Protein AF-A0A2H0MX97-F1 (afdb_monomer)

Structure (mmCIF, N/CA/C/O backbone):
data_AF-A0A2H0MX97-F1
#
_entry.id   AF-A0A2H0MX97-F1
#
loop_
_atom_site.group_PDB
_atom_site.id
_atom_site.type_symbol
_atom_site.label_atom_id
_atom_site.label_alt_id
_atom_site.label_comp_id
_atom_site.label_asym_id
_atom_site.label_entity_id
_atom_site.label_seq_id
_atom_site.pdbx_PDB_ins_code
_atom_site.Cartn_x
_atom_site.Cartn_y
_atom_site.Cartn_z
_atom_site.occupancy
_atom_site.B_iso_or_equiv
_atom_site.auth_seq_id
_atom_site.auth_comp_id
_atom_site.auth_asym_id
_atom_site.auth_atom_id
_atom_site.pdbx_PDB_model_num
ATOM 1 N N . MET A 1 1 ? 6.179 -9.777 -26.096 1.00 55.22 1 MET A N 1
ATOM 2 C CA . MET A 1 1 ? 4.963 -10.030 -25.298 1.00 55.22 1 MET A CA 1
ATOM 3 C C . MET A 1 1 ? 4.986 -9.040 -24.154 1.00 55.22 1 MET A C 1
ATO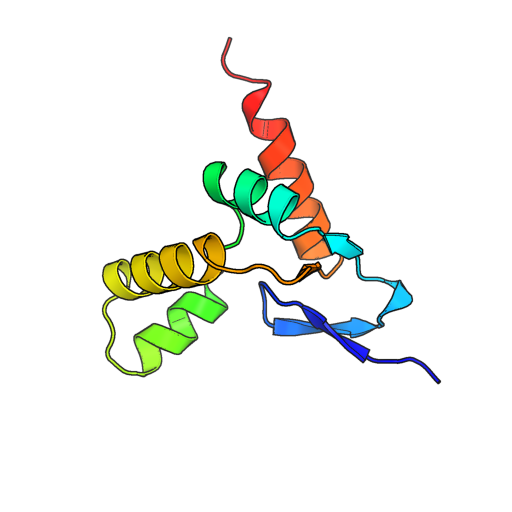M 5 O O . MET A 1 1 ? 5.953 -9.063 -23.403 1.00 55.22 1 MET A O 1
ATOM 9 N N . ASN A 1 2 ? 4.006 -8.142 -24.072 1.00 66.62 2 ASN A N 1
ATOM 10 C CA . ASN A 1 2 ? 3.836 -7.324 -22.874 1.00 66.62 2 ASN A CA 1
ATOM 11 C C . ASN A 1 2 ? 3.202 -8.223 -21.813 1.00 66.62 2 ASN A C 1
ATOM 13 O O . ASN A 1 2 ? 2.199 -8.877 -22.089 1.00 66.62 2 ASN A O 1
ATOM 17 N N . MET A 1 3 ? 3.850 -8.332 -20.656 1.00 84.50 3 MET A N 1
ATOM 18 C CA . MET A 1 3 ? 3.294 -9.027 -19.503 1.00 84.50 3 MET A CA 1
ATOM 19 C C . MET A 1 3 ? 2.532 -7.986 -18.698 1.00 84.50 3 MET A C 1
ATOM 21 O O . MET A 1 3 ? 3.146 -7.045 -18.199 1.00 84.50 3 MET A O 1
ATOM 25 N N . ASP A 1 4 ? 1.215 -8.114 -18.631 1.00 91.31 4 ASP A N 1
ATOM 26 C CA . ASP A 1 4 ? 0.391 -7.230 -17.816 1.00 91.31 4 ASP A CA 1
ATOM 27 C C . ASP A 1 4 ? 0.303 -7.781 -16.392 1.00 91.31 4 ASP A C 1
ATOM 29 O O . ASP A 1 4 ? 0.227 -8.993 -16.179 1.00 91.31 4 ASP A O 1
ATOM 33 N N . MET A 1 5 ? 0.353 -6.883 -15.414 1.00 92.88 5 MET A N 1
ATOM 34 C CA . MET A 1 5 ? 0.273 -7.191 -13.990 1.00 92.88 5 MET A CA 1
ATOM 35 C C . MET A 1 5 ? -0.770 -6.306 -13.315 1.00 92.88 5 MET A C 1
ATOM 37 O O . MET A 1 5 ? -1.100 -5.220 -13.795 1.00 92.88 5 MET A O 1
ATOM 41 N N . ILE A 1 6 ? -1.304 -6.789 -12.198 1.00 92.38 6 ILE A N 1
ATOM 42 C CA . ILE A 1 6 ? -2.294 -6.075 -11.394 1.00 92.38 6 ILE A CA 1
ATOM 43 C C . ILE A 1 6 ? -1.547 -5.348 -10.280 1.00 92.38 6 ILE A C 1
ATOM 45 O O . ILE A 1 6 ? -0.750 -5.958 -9.577 1.00 92.38 6 ILE A O 1
ATOM 49 N N . CYS A 1 7 ? -1.790 -4.046 -10.134 1.00 92.06 7 CYS A N 1
ATOM 50 C CA . CYS A 1 7 ? -1.300 -3.281 -8.993 1.00 92.06 7 CYS A CA 1
ATOM 51 C C . CYS A 1 7 ? -1.910 -3.824 -7.698 1.00 92.06 7 CYS A C 1
ATOM 53 O O . CYS A 1 7 ? -3.132 -3.806 -7.553 1.00 92.06 7 CYS A O 1
ATOM 55 N N . ASP A 1 8 ? -1.075 -4.200 -6.735 1.00 90.31 8 ASP A N 1
ATOM 56 C CA . ASP A 1 8 ? -1.526 -4.807 -5.477 1.00 90.31 8 ASP A CA 1
ATOM 57 C C . ASP A 1 8 ? -2.291 -3.825 -4.562 1.00 90.31 8 ASP A C 1
ATOM 59 O O . ASP A 1 8 ? -2.922 -4.224 -3.584 1.00 90.31 8 ASP A O 1
ATOM 63 N N . VAL A 1 9 ? -2.255 -2.521 -4.868 1.00 89.19 9 VAL A N 1
ATOM 64 C CA . VAL A 1 9 ? -2.929 -1.472 -4.082 1.00 89.19 9 VAL A CA 1
ATOM 65 C C . VAL A 1 9 ? -4.280 -1.083 -4.675 1.00 89.19 9 VAL A C 1
ATOM 67 O O . VAL A 1 9 ? -5.285 -1.080 -3.969 1.00 89.19 9 VAL A O 1
ATOM 70 N N . CYS A 1 10 ? -4.327 -0.725 -5.958 1.00 89.50 10 CYS A N 1
ATOM 71 C CA . CYS A 1 10 ? -5.542 -0.191 -6.585 1.00 89.50 10 CYS A CA 1
ATOM 72 C C . CYS A 1 10 ? -6.216 -1.164 -7.561 1.00 89.50 10 CYS A C 1
ATOM 74 O O . CYS A 1 10 ? -7.235 -0.812 -8.152 1.00 89.50 10 CYS A O 1
ATOM 76 N N . ASN A 1 11 ? -5.654 -2.363 -7.746 1.00 89.75 11 ASN A N 1
ATOM 77 C CA . ASN A 1 11 ? -6.097 -3.388 -8.698 1.00 89.75 11 ASN A CA 1
ATOM 78 C C . ASN A 1 11 ? -6.112 -2.943 -10.174 1.00 89.75 11 ASN A C 1
ATOM 80 O O . ASN A 1 11 ? -6.699 -3.610 -11.023 1.00 89.75 11 ASN A O 1
ATOM 84 N N . THR A 1 12 ? -5.453 -1.829 -10.510 1.00 91.25 12 THR A N 1
ATOM 85 C CA . THR A 1 12 ? -5.302 -1.385 -11.904 1.00 91.25 12 THR A CA 1
ATOM 86 C C . THR A 1 12 ? -4.353 -2.313 -12.659 1.00 91.25 12 THR A C 1
ATOM 88 O O . THR A 1 12 ? -3.266 -2.621 -12.168 1.00 91.25 12 THR A O 1
ATOM 91 N N . VAL A 1 13 ? -4.740 -2.712 -13.871 1.00 93.06 13 VAL A N 1
ATOM 92 C CA . VAL A 1 13 ? -3.881 -3.467 -14.792 1.00 93.06 13 VAL A CA 1
ATOM 93 C C . VAL A 1 13 ? -2.883 -2.520 -15.453 1.00 93.06 13 VAL A C 1
ATOM 95 O O . VAL A 1 13 ? -3.268 -1.495 -16.015 1.00 93.06 13 VAL A O 1
ATOM 98 N N . VAL A 1 14 ? -1.601 -2.863 -15.402 1.00 94.12 14 VAL A N 1
ATOM 99 C CA . VAL A 1 14 ? -0.524 -2.091 -16.023 1.00 94.12 14 VAL A CA 1
ATOM 100 C C . VAL A 1 14 ? 0.540 -3.035 -16.577 1.00 94.12 14 VAL A C 1
ATOM 102 O O . VAL A 1 14 ? 0.781 -4.112 -16.031 1.00 94.12 14 VAL A O 1
ATOM 105 N N . SER A 1 15 ? 1.197 -2.641 -17.667 1.00 92.44 15 SER A N 1
ATOM 106 C CA . SER A 1 15 ? 2.323 -3.410 -18.191 1.00 92.44 15 SER A CA 1
ATOM 107 C C . SER A 1 15 ? 3.447 -3.484 -17.156 1.00 92.44 15 SER A C 1
ATOM 109 O O . SER A 1 15 ? 3.815 -2.483 -16.543 1.00 92.44 15 SER A O 1
ATOM 111 N N . HIS A 1 16 ? 4.008 -4.677 -16.971 1.00 88.62 16 HIS A N 1
ATOM 112 C CA . HIS A 1 16 ? 5.006 -4.982 -15.944 1.00 88.62 16 HIS A CA 1
ATOM 113 C C . HIS A 1 16 ? 6.197 -4.012 -15.946 1.00 88.62 16 HIS A C 1
ATOM 115 O O . HIS A 1 16 ? 6.683 -3.627 -14.891 1.00 88.62 16 HIS A O 1
ATOM 121 N N . ASN A 1 17 ? 6.636 -3.568 -17.125 1.00 91.75 17 ASN A N 1
ATOM 122 C CA . ASN A 1 17 ? 7.753 -2.636 -17.289 1.00 91.75 17 ASN A CA 1
ATOM 123 C C . ASN A 1 17 ? 7.461 -1.194 -16.841 1.00 91.75 17 ASN A C 1
ATOM 125 O O . ASN A 1 17 ? 8.390 -0.393 -16.783 1.00 91.75 17 ASN A O 1
ATOM 129 N N . LEU A 1 18 ? 6.197 -0.849 -16.592 1.00 92.00 18 LEU A N 1
ATOM 130 C CA . LEU A 1 18 ? 5.788 0.469 -16.108 1.00 92.00 18 LEU A CA 1
ATOM 131 C C . LEU A 1 18 ? 5.545 0.483 -14.598 1.00 92.00 18 LEU A C 1
ATOM 133 O O . LEU A 1 18 ? 5.465 1.559 -14.020 1.00 92.00 18 LEU A O 1
ATOM 137 N N . GLY A 1 19 ? 5.382 -0.678 -13.965 1.00 91.38 19 GLY A N 1
ATOM 138 C CA . GLY A 1 19 ? 5.222 -0.750 -12.520 1.00 91.38 19 GLY A CA 1
ATOM 139 C C . GLY A 1 19 ? 6.548 -0.897 -11.786 1.00 91.38 19 GLY A C 1
ATOM 140 O O . GLY A 1 19 ? 7.611 -1.089 -12.380 1.00 91.38 19 GLY A O 1
ATOM 141 N N . LYS A 1 20 ? 6.469 -0.831 -10.461 1.00 94.12 20 LYS A N 1
ATOM 142 C CA . LYS A 1 20 ? 7.615 -0.936 -9.564 1.00 94.12 20 LYS A CA 1
ATOM 143 C C . LYS A 1 20 ? 7.371 -1.979 -8.497 1.00 94.12 20 LYS A C 1
ATOM 145 O O . LYS A 1 20 ? 6.320 -1.991 -7.862 1.00 94.12 20 LYS A O 1
ATOM 150 N N . ILE A 1 21 ? 8.381 -2.809 -8.269 1.00 94.00 21 ILE A N 1
ATOM 151 C CA . ILE A 1 21 ? 8.407 -3.729 -7.138 1.00 94.00 21 ILE A CA 1
ATOM 152 C C . ILE A 1 21 ? 8.909 -2.979 -5.904 1.00 94.00 21 ILE A C 1
ATOM 154 O O . ILE A 1 21 ? 9.978 -2.366 -5.923 1.00 94.00 21 ILE A O 1
ATOM 158 N N . V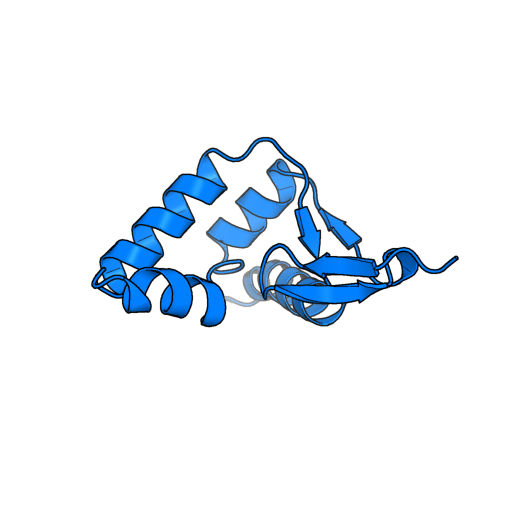AL A 1 22 ? 8.123 -3.031 -4.837 1.00 92.44 22 VAL A N 1
ATOM 159 C CA . VAL A 1 22 ? 8.426 -2.480 -3.519 1.00 92.44 22 VAL A CA 1
ATOM 160 C C . VAL A 1 22 ? 8.568 -3.636 -2.545 1.00 92.44 22 VAL A C 1
ATOM 162 O O . VAL A 1 22 ? 7.722 -4.528 -2.503 1.00 92.44 22 VAL A O 1
ATOM 165 N N . SER A 1 23 ? 9.638 -3.627 -1.751 1.00 92.38 23 SER A N 1
ATOM 166 C CA . SER A 1 23 ? 9.866 -4.710 -0.799 1.00 92.38 23 SER A CA 1
ATOM 167 C C . SER A 1 23 ? 8.775 -4.746 0.273 1.00 92.38 23 SER A C 1
ATOM 169 O O . SER A 1 23 ? 8.237 -3.704 0.660 1.00 92.38 23 SER A O 1
ATOM 171 N N . ALA A 1 24 ? 8.496 -5.925 0.836 1.00 90.44 24 ALA A N 1
ATOM 172 C CA . ALA A 1 24 ? 7.567 -6.048 1.968 1.00 90.44 24 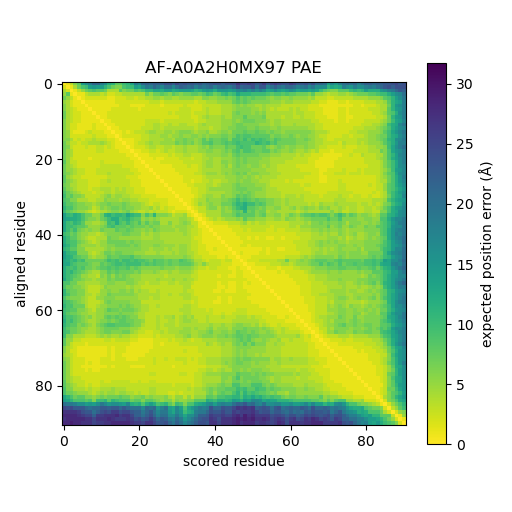ALA A CA 1
ATOM 173 C C . ALA A 1 24 ? 7.923 -5.099 3.134 1.00 90.44 24 ALA A C 1
ATOM 175 O O . ALA A 1 24 ? 7.047 -4.598 3.840 1.00 90.44 24 ALA A O 1
ATOM 176 N N . LYS A 1 25 ? 9.221 -4.843 3.345 1.00 89.62 25 LYS A N 1
ATOM 177 C CA . LYS A 1 25 ? 9.717 -3.926 4.378 1.00 89.62 25 LYS A CA 1
ATOM 178 C C . LYS A 1 25 ? 9.366 -2.474 4.055 1.00 89.62 25 LYS A C 1
ATOM 180 O O . LYS A 1 25 ? 8.818 -1.789 4.916 1.00 89.62 25 LYS A O 1
ATOM 185 N N . ASP A 1 26 ? 9.656 -2.024 2.839 1.00 88.88 26 ASP A N 1
ATOM 186 C CA . ASP A 1 26 ? 9.388 -0.643 2.426 1.00 88.88 26 ASP A CA 1
ATOM 187 C C . ASP A 1 26 ? 7.882 -0.376 2.378 1.00 88.88 26 ASP A C 1
ATOM 189 O O . ASP A 1 26 ? 7.421 0.664 2.846 1.00 88.88 26 ASP A O 1
ATOM 193 N N . PHE A 1 27 ? 7.095 -1.357 1.927 1.00 89.19 27 PHE A N 1
ATOM 194 C CA . PHE A 1 27 ? 5.638 -1.272 1.939 1.00 89.19 27 PHE A CA 1
ATOM 195 C C . PHE A 1 27 ? 5.079 -1.105 3.358 1.00 89.19 27 PHE A C 1
ATOM 197 O O . PHE A 1 27 ? 4.199 -0.276 3.589 1.00 89.19 27 PHE A O 1
ATOM 204 N N . LYS A 1 28 ? 5.636 -1.811 4.351 1.00 87.88 28 LYS A N 1
ATOM 205 C CA . LYS A 1 28 ? 5.260 -1.608 5.761 1.00 87.88 28 LYS A CA 1
ATOM 206 C C . LYS A 1 28 ? 5.565 -0.197 6.244 1.00 87.88 28 LYS A C 1
ATOM 208 O O . LYS A 1 28 ? 4.732 0.393 6.927 1.00 87.88 28 LYS A O 1
ATOM 213 N N . THR A 1 29 ? 6.710 0.366 5.869 1.00 87.50 29 THR A N 1
ATOM 214 C CA . THR A 1 29 ? 7.030 1.764 6.182 1.00 87.50 29 THR A CA 1
ATOM 215 C C . THR A 1 29 ? 6.026 2.723 5.542 1.00 87.50 29 THR A C 1
ATOM 217 O O . THR A 1 29 ? 5.500 3.589 6.239 1.00 87.50 29 THR A O 1
ATOM 220 N N . LEU A 1 30 ? 5.676 2.527 4.270 1.00 87.00 30 LEU A N 1
ATOM 221 C CA . LEU A 1 30 ? 4.663 3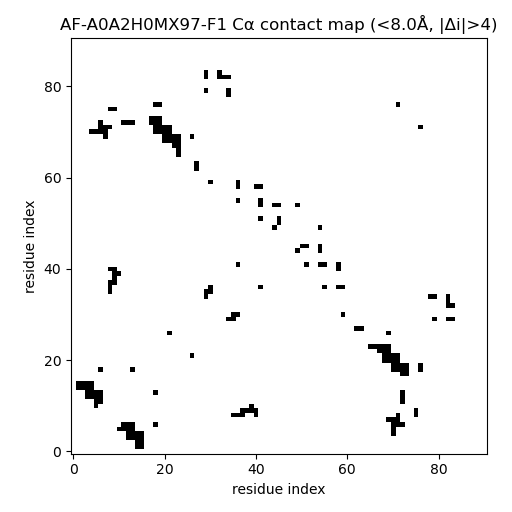.330 3.579 1.00 87.00 30 LEU A CA 1
ATOM 222 C C . LEU A 1 30 ? 3.302 3.287 4.293 1.00 87.00 30 LEU A C 1
ATOM 224 O O . LEU A 1 30 ? 2.666 4.319 4.500 1.00 87.00 30 LEU A O 1
ATOM 228 N N . MET A 1 31 ? 2.872 2.114 4.756 1.00 84.00 31 MET A N 1
ATOM 229 C CA . MET A 1 31 ? 1.613 1.988 5.496 1.00 84.00 31 MET A CA 1
ATOM 230 C C . MET A 1 31 ? 1.586 2.746 6.817 1.00 84.00 31 MET A C 1
ATOM 232 O O . MET A 1 31 ? 0.559 3.326 7.169 1.00 84.00 31 MET A O 1
ATOM 236 N N . THR A 1 32 ? 2.701 2.772 7.556 1.00 81.06 32 THR A N 1
ATOM 237 C CA . THR A 1 32 ? 2.784 3.586 8.783 1.00 81.06 32 THR A CA 1
ATOM 238 C C . THR A 1 32 ? 2.613 5.081 8.505 1.00 81.06 32 THR A C 1
ATOM 240 O O . THR A 1 32 ? 2.305 5.838 9.419 1.00 81.06 32 THR A O 1
ATOM 243 N N . GLN A 1 33 ? 2.756 5.494 7.243 1.00 78.50 33 GLN A N 1
ATOM 244 C CA . GLN A 1 33 ? 2.594 6.864 6.760 1.00 78.50 33 GLN A CA 1
ATOM 245 C C . GLN A 1 33 ? 1.227 7.099 6.091 1.00 78.50 33 GLN A C 1
ATOM 247 O O . GLN A 1 33 ? 0.998 8.159 5.519 1.00 78.50 33 GLN A O 1
ATOM 252 N N . GLY A 1 34 ? 0.303 6.134 6.170 1.00 75.00 34 GLY A N 1
ATOM 253 C CA . GLY A 1 34 ? -1.063 6.258 5.649 1.00 75.00 34 GLY A CA 1
ATOM 254 C C . GLY A 1 34 ? -1.269 5.751 4.218 1.00 75.00 34 GLY A C 1
ATOM 255 O O . GLY A 1 34 ? -2.384 5.838 3.709 1.00 75.00 34 GLY A O 1
ATOM 256 N N . PHE A 1 35 ? -0.241 5.189 3.578 1.00 84.19 35 PHE A N 1
ATOM 257 C CA . PHE A 1 35 ? -0.350 4.599 2.240 1.00 84.19 35 PHE A CA 1
ATOM 258 C C . PHE A 1 35 ? -0.964 3.180 2.260 1.00 84.19 35 PHE A C 1
ATOM 260 O O . PHE A 1 35 ? -0.970 2.495 3.282 1.00 84.19 35 PHE A O 1
ATOM 267 N N . GLY A 1 36 ? -1.465 2.711 1.111 1.00 77.12 36 GLY A N 1
ATOM 268 C CA . GLY A 1 36 ? -1.863 1.312 0.879 1.00 77.12 36 GLY A CA 1
ATOM 269 C C . GLY A 1 36 ? -3.321 0.971 1.207 1.00 77.12 36 GLY A C 1
ATOM 270 O O . GLY A 1 36 ? -3.853 -0.015 0.694 1.00 77.12 36 GLY A O 1
ATOM 271 N N . ILE A 1 37 ? -4.012 1.797 1.996 1.00 83.00 37 ILE A N 1
ATOM 272 C CA . ILE A 1 37 ? -5.449 1.642 2.264 1.00 83.00 37 ILE A CA 1
ATOM 273 C C . ILE A 1 37 ? -6.244 2.378 1.178 1.00 83.00 37 ILE A C 1
ATOM 275 O O . ILE A 1 37 ? -6.695 3.507 1.357 1.00 83.00 37 ILE A O 1
ATOM 279 N N . HIS A 1 38 ? -6.374 1.739 0.016 1.00 82.56 38 HIS A N 1
ATOM 280 C CA . HIS A 1 38 ? -7.096 2.303 -1.121 1.00 82.56 38 HIS A CA 1
ATOM 281 C C . HIS A 1 38 ? -8.606 2.035 -1.032 1.00 82.56 38 HIS A C 1
ATOM 283 O O . HIS A 1 38 ? -9.040 0.967 -0.587 1.00 82.56 38 HIS A O 1
ATOM 289 N N . LYS A 1 39 ? -9.413 2.983 -1.527 1.00 84.56 39 LYS A N 1
ATOM 290 C CA . LYS A 1 39 ? -10.883 2.907 -1.522 1.00 84.56 39 LYS A CA 1
ATOM 291 C C . LYS A 1 39 ? -11.404 1.616 -2.156 1.00 84.56 39 LYS A C 1
ATOM 293 O O . LYS A 1 39 ? -12.280 0.989 -1.585 1.00 84.56 39 LYS A O 1
ATOM 298 N N . THR A 1 40 ? -10.816 1.177 -3.267 1.00 83.75 40 THR A N 1
ATOM 299 C CA . THR A 1 40 ? -11.197 -0.069 -3.960 1.00 83.75 40 THR A CA 1
ATOM 300 C C . THR A 1 40 ? -11.100 -1.309 -3.064 1.00 83.75 40 THR A C 1
ATOM 302 O O . THR A 1 40 ? -11.988 -2.155 -3.092 1.00 83.75 40 THR A O 1
ATOM 305 N N . ASN A 1 41 ? -10.049 -1.424 -2.245 1.00 82.62 41 ASN A N 1
ATOM 306 C CA . ASN A 1 41 ? -9.873 -2.582 -1.361 1.00 82.62 41 ASN A CA 1
ATOM 307 C C . ASN A 1 41 ? -10.824 -2.509 -0.161 1.00 82.62 41 ASN A C 1
ATOM 309 O O . ASN A 1 41 ? -11.334 -3.536 0.285 1.00 82.62 41 ASN A O 1
ATOM 313 N N . ILE A 1 42 ? -11.123 -1.295 0.318 1.00 88.06 42 ILE A N 1
ATOM 314 C CA . ILE A 1 42 ? -12.184 -1.079 1.308 1.00 88.06 42 ILE A CA 1
ATOM 315 C C . ILE A 1 42 ? -13.536 -1.490 0.716 1.00 88.06 42 ILE A C 1
ATOM 317 O O . ILE A 1 42 ? -14.235 -2.286 1.328 1.00 88.06 42 ILE A O 1
ATOM 321 N N . GLU A 1 43 ? -13.888 -0.992 -0.472 1.00 90.25 43 GLU A N 1
ATOM 322 C CA . GLU A 1 43 ? -15.150 -1.285 -1.168 1.00 90.25 43 GLU A CA 1
ATOM 323 C C . GLU A 1 43 ? -15.339 -2.784 -1.413 1.00 90.25 43 GLU A C 1
ATOM 325 O O . GLU A 1 43 ? -16.443 -3.302 -1.260 1.00 90.25 43 GLU A O 1
ATOM 330 N N . MET A 1 44 ? -14.259 -3.501 -1.725 1.00 86.56 44 MET A N 1
ATOM 331 C CA . MET A 1 44 ? -14.285 -4.954 -1.870 1.00 86.56 44 MET A CA 1
ATOM 332 C C . MET A 1 44 ? -14.749 -5.641 -0.580 1.00 86.56 44 MET A C 1
ATOM 334 O O . MET A 1 44 ? -15.666 -6.461 -0.618 1.00 86.56 44 MET A O 1
ATOM 338 N N . LEU A 1 45 ? -14.179 -5.276 0.571 1.00 89.00 45 LEU A N 1
ATOM 339 C CA . LEU A 1 45 ? -14.568 -5.846 1.862 1.00 89.00 45 LEU A CA 1
ATOM 340 C C . LEU A 1 45 ? -15.951 -5.358 2.308 1.00 89.00 45 LEU A C 1
ATOM 342 O O . LEU A 1 45 ? -16.767 -6.161 2.759 1.00 89.00 45 LEU A O 1
ATOM 346 N N . THR A 1 46 ? -16.270 -4.076 2.137 1.00 93.88 46 THR A N 1
ATOM 347 C CA . THR A 1 46 ? -17.571 -3.540 2.560 1.00 93.88 46 THR A CA 1
ATOM 348 C C . THR A 1 46 ? -18.726 -4.059 1.708 1.00 93.88 46 THR A C 1
ATOM 350 O O . THR A 1 46 ? -19.825 -4.243 2.229 1.00 93.88 46 THR A O 1
ATOM 353 N N . SER A 1 47 ? -18.484 -4.417 0.440 1.00 92.69 47 SER A N 1
ATOM 354 C CA . SER A 1 47 ? -19.480 -5.093 -0.405 1.00 92.69 47 SER A CA 1
ATOM 355 C C . SER A 1 47 ? -19.923 -6.456 0.147 1.00 92.69 47 SER A C 1
ATOM 357 O O . SER A 1 47 ? -21.017 -6.921 -0.168 1.00 92.69 47 SER A O 1
ATOM 359 N N . SER A 1 48 ? -19.113 -7.066 1.020 1.00 89.38 48 SER A N 1
ATOM 360 C CA . SER A 1 48 ? -19.427 -8.319 1.718 1.00 89.38 48 SER A CA 1
ATOM 361 C C . SER A 1 48 ? -20.136 -8.129 3.069 1.00 89.38 48 SER A C 1
ATOM 363 O O . SER A 1 48 ? -20.378 -9.102 3.779 1.00 89.38 48 SER A O 1
ATOM 365 N N . GLY A 1 49 ? -20.500 -6.891 3.426 1.00 93.00 49 GLY A N 1
ATOM 366 C CA . GLY A 1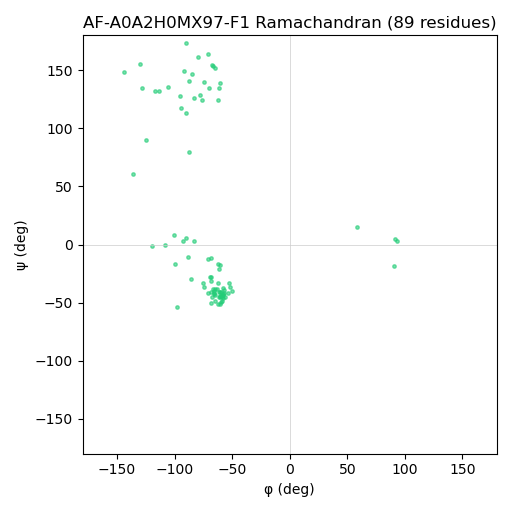 49 ? -21.194 -6.561 4.677 1.00 93.00 49 GLY A CA 1
ATOM 367 C C . GLY A 1 49 ? -20.274 -6.196 5.846 1.00 93.00 49 GLY A C 1
ATOM 368 O O . GLY A 1 49 ? -20.762 -5.971 6.952 1.00 93.00 49 GLY A O 1
ATOM 369 N N . ILE A 1 50 ? -18.961 -6.109 5.616 1.00 94.88 50 ILE A N 1
ATOM 370 C CA . ILE A 1 50 ? -17.982 -5.656 6.613 1.00 94.88 50 ILE A CA 1
ATOM 371 C C . ILE A 1 50 ? -18.097 -4.134 6.778 1.00 94.88 50 ILE A C 1
ATOM 373 O O . ILE A 1 50 ? -18.261 -3.402 5.801 1.00 94.88 50 ILE A O 1
ATOM 377 N N . SER A 1 51 ? -18.007 -3.630 8.011 1.00 95.81 51 SER A N 1
ATOM 378 C CA . SER A 1 51 ? -17.997 -2.180 8.240 1.00 95.81 51 SER A CA 1
ATOM 379 C C . SER A 1 51 ? -16.727 -1.534 7.672 1.00 95.81 51 SER A C 1
ATOM 381 O O . SER A 1 51 ? -15.681 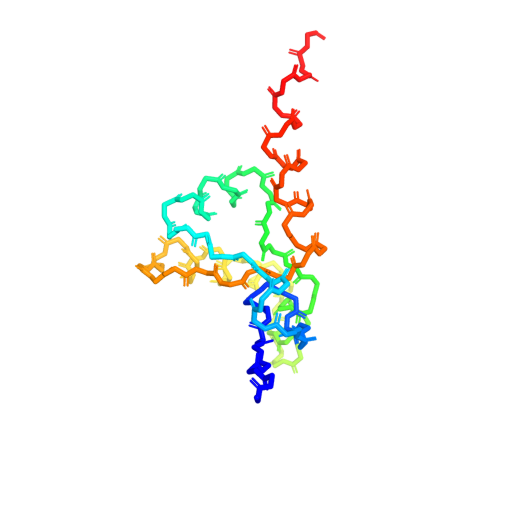-2.171 7.572 1.00 95.81 51 SER A O 1
ATOM 383 N N . GLN A 1 52 ? -16.781 -0.250 7.317 1.00 92.31 52 GLN A N 1
ATOM 384 C CA . GLN A 1 52 ? -15.608 0.446 6.776 1.00 92.31 52 GLN A CA 1
ATOM 385 C C . GLN A 1 52 ? -14.405 0.409 7.739 1.00 92.31 52 GLN A C 1
ATOM 387 O O . GLN A 1 52 ? -13.287 0.134 7.305 1.00 92.31 52 GLN A O 1
ATOM 392 N N . ASP A 1 53 ? -14.626 0.634 9.036 1.00 91.56 53 ASP A N 1
ATOM 393 C CA . ASP A 1 53 ? -13.557 0.622 10.044 1.00 91.56 53 ASP A CA 1
ATOM 394 C C . ASP A 1 53 ? -12.938 -0.771 10.207 1.00 91.56 53 ASP A C 1
ATOM 396 O O . ASP A 1 53 ? -11.718 -0.921 10.316 1.00 91.56 53 ASP A O 1
ATOM 400 N N . GLU A 1 54 ? -13.770 -1.811 10.175 1.00 93.00 54 GLU A N 1
ATOM 401 C CA . GLU A 1 54 ? -13.310 -3.194 10.235 1.00 93.00 54 GLU A CA 1
ATOM 402 C C . GLU A 1 54 ? -12.549 -3.594 8.967 1.00 93.00 54 GLU A C 1
ATOM 404 O O . GLU A 1 54 ? -11.482 -4.196 9.069 1.00 93.00 54 GLU A O 1
ATOM 409 N N . ALA A 1 55 ? -13.010 -3.173 7.786 1.00 90.81 55 ALA A N 1
ATOM 410 C CA . ALA A 1 55 ? -12.301 -3.376 6.526 1.00 90.81 55 ALA A CA 1
ATOM 411 C C . ALA A 1 55 ? -10.903 -2.738 6.559 1.00 90.81 55 ALA A C 1
ATOM 413 O O . ALA A 1 55 ? -9.915 -3.380 6.203 1.00 90.81 55 ALA A O 1
ATOM 414 N N . ILE A 1 56 ? -10.793 -1.502 7.056 1.00 88.06 56 ILE A N 1
ATOM 415 C CA . ILE A 1 56 ? -9.502 -0.821 7.230 1.00 88.06 56 ILE A CA 1
ATOM 416 C C . ILE A 1 56 ? -8.592 -1.616 8.175 1.00 88.06 56 ILE A C 1
ATOM 418 O O . ILE A 1 56 ? -7.406 -1.786 7.886 1.00 88.06 56 ILE A O 1
ATOM 422 N N . ASN A 1 57 ? -9.123 -2.119 9.291 1.00 89.31 57 ASN A N 1
ATOM 423 C CA . ASN A 1 57 ? -8.345 -2.909 10.244 1.00 89.31 57 ASN A CA 1
ATOM 424 C C . ASN A 1 57 ? -7.885 -4.250 9.655 1.00 89.31 57 ASN A C 1
ATOM 426 O O . ASN A 1 57 ? -6.722 -4.611 9.835 1.00 89.31 57 ASN A O 1
ATOM 430 N N . ILE A 1 58 ? -8.746 -4.953 8.915 1.00 89.62 58 ILE A N 1
ATOM 431 C CA . ILE A 1 58 ? -8.403 -6.201 8.217 1.00 89.62 58 ILE A CA 1
ATOM 432 C C . ILE A 1 58 ? -7.266 -5.958 7.223 1.00 89.62 58 ILE A C 1
ATOM 434 O O . ILE A 1 58 ? -6.256 -6.660 7.273 1.00 89.62 58 ILE A O 1
ATOM 438 N N . LEU A 1 59 ? -7.384 -4.929 6.378 1.00 86.81 59 LEU A N 1
ATOM 439 C CA . LEU A 1 59 ? -6.354 -4.586 5.395 1.00 86.81 59 LEU A CA 1
ATOM 440 C C . LEU A 1 59 ? -5.024 -4.248 6.080 1.00 86.81 59 LEU A C 1
ATOM 442 O O . LEU A 1 59 ? -3.984 -4.787 5.707 1.00 86.81 59 LEU A O 1
ATOM 446 N N . LYS A 1 60 ? -5.050 -3.440 7.150 1.00 85.62 60 LYS A N 1
ATOM 447 C CA . LYS A 1 60 ? -3.849 -3.134 7.946 1.00 85.62 60 LYS A CA 1
ATOM 448 C C . LYS A 1 60 ? -3.177 -4.399 8.486 1.00 85.62 60 LYS A C 1
ATOM 450 O O . LYS A 1 60 ? -1.956 -4.516 8.399 1.00 85.62 60 LYS A O 1
ATOM 455 N N . GLN A 1 61 ? -3.945 -5.345 9.028 1.00 87.50 61 GLN A N 1
ATOM 456 C CA . GLN A 1 61 ? -3.408 -6.600 9.568 1.00 87.50 61 GLN A CA 1
ATOM 457 C C . GLN A 1 61 ? -2.837 -7.509 8.471 1.00 87.50 61 GLN A C 1
ATOM 459 O O . GLN A 1 61 ? -1.724 -8.027 8.605 1.00 87.50 61 GLN A O 1
ATOM 464 N N . GLN A 1 62 ? -3.563 -7.667 7.363 1.00 84.81 62 GLN A N 1
ATOM 465 C CA . GLN A 1 62 ? -3.124 -8.461 6.215 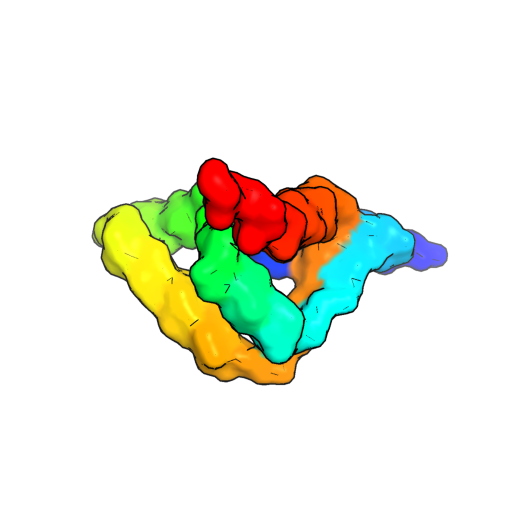1.00 84.81 62 GLN A CA 1
ATOM 466 C C . GLN A 1 62 ? -1.794 -7.941 5.667 1.00 84.81 62 GLN A C 1
ATOM 468 O O . GLN A 1 62 ? -0.855 -8.700 5.434 1.00 84.81 62 GLN A O 1
ATOM 473 N N . TYR A 1 63 ? -1.678 -6.630 5.505 1.00 84.50 63 TYR A N 1
ATOM 474 C CA . TYR A 1 63 ? -0.470 -6.041 4.958 1.00 84.50 63 TYR A CA 1
ATOM 475 C C . TYR A 1 63 ? 0.692 -6.045 5.963 1.00 84.50 63 TYR A C 1
ATOM 477 O O . TYR A 1 63 ? 1.840 -6.278 5.581 1.00 84.50 63 TYR A O 1
ATOM 485 N N . ALA A 1 64 ? 0.427 -5.838 7.260 1.00 82.19 64 ALA A N 1
ATOM 486 C CA . ALA A 1 64 ? 1.461 -5.876 8.300 1.00 82.19 64 ALA A CA 1
ATOM 487 C C . ALA A 1 64 ? 2.126 -7.259 8.408 1.00 82.19 64 ALA A C 1
ATOM 489 O O . ALA A 1 64 ? 3.327 -7.364 8.687 1.00 82.19 64 ALA A O 1
ATOM 490 N N . THR A 1 65 ? 1.359 -8.316 8.147 1.00 85.94 65 THR A N 1
ATOM 491 C CA . THR A 1 65 ? 1.830 -9.707 8.161 1.00 85.94 65 THR A CA 1
ATOM 492 C C . THR A 1 65 ? 2.392 -10.173 6.819 1.00 85.94 65 THR A C 1
ATOM 494 O O . THR A 1 65 ? 3.067 -11.202 6.776 1.00 85.94 65 THR A O 1
ATOM 497 N N . SER A 1 66 ? 2.210 -9.399 5.743 1.00 84.31 66 SER A N 1
ATOM 498 C CA . SER A 1 66 ? 2.753 -9.735 4.426 1.00 84.31 66 SER A CA 1
ATOM 499 C C . SER A 1 66 ? 4.285 -9.828 4.444 1.00 84.31 66 SER A C 1
ATOM 501 O O . SER A 1 66 ? 4.984 -9.034 5.086 1.00 84.31 66 SER A O 1
ATOM 503 N N . THR A 1 67 ? 4.804 -10.835 3.745 1.00 89.31 67 THR A N 1
ATOM 504 C CA . THR A 1 67 ? 6.241 -11.088 3.541 1.00 89.31 67 THR A CA 1
ATOM 505 C C . THR A 1 67 ? 6.633 -11.058 2.066 1.00 89.31 67 THR A C 1
ATOM 507 O O . THR A 1 67 ? 7.808 -11.219 1.750 1.00 89.31 67 THR A O 1
ATOM 510 N N . THR A 1 68 ? 5.667 -10.841 1.171 1.00 90.31 68 THR A N 1
ATOM 511 C CA . THR A 1 68 ? 5.882 -10.786 -0.274 1.00 90.31 68 THR A CA 1
ATOM 512 C C . THR A 1 68 ? 6.144 -9.358 -0.717 1.00 90.31 68 THR A C 1
ATOM 514 O O . THR A 1 68 ? 5.629 -8.411 -0.119 1.00 90.31 68 THR A O 1
ATOM 517 N N . ASP A 1 69 ? 6.931 -9.211 -1.777 1.00 92.56 69 ASP A N 1
ATOM 518 C CA . ASP A 1 69 ? 7.085 -7.929 -2.452 1.00 92.56 69 ASP A CA 1
ATOM 519 C C . ASP A 1 69 ? 5.779 -7.525 -3.150 1.00 92.56 69 ASP A C 1
ATOM 521 O O . ASP A 1 69 ? 4.948 -8.373 -3.479 1.00 92.56 69 ASP A O 1
ATOM 525 N N . TRP A 1 70 ? 5.610 -6.219 -3.340 1.00 92.38 70 TRP A N 1
ATOM 526 C CA . TRP A 1 70 ? 4.387 -5.587 -3.828 1.00 92.38 70 TRP A CA 1
ATOM 527 C C . TRP A 1 70 ? 4.650 -4.894 -5.160 1.00 92.38 70 TRP A C 1
ATOM 529 O O . TRP A 1 70 ? 5.605 -4.129 -5.286 1.00 92.38 70 TRP A O 1
ATOM 539 N N . PHE A 1 71 ? 3.793 -5.118 -6.147 1.00 94.38 71 PHE A N 1
ATOM 540 C CA . PHE A 1 71 ? 3.830 -4.456 -7.441 1.00 94.38 71 PHE A CA 1
ATOM 541 C C . PHE A 1 71 ? 2.906 -3.233 -7.449 1.00 94.38 71 PHE A C 1
ATOM 543 O O . PHE A 1 71 ? 1.685 -3.338 -7.311 1.00 94.38 71 PHE A O 1
ATOM 550 N N . LEU A 1 72 ? 3.494 -2.053 -7.636 1.00 94.12 72 LEU A N 1
ATOM 551 C CA . LEU A 1 72 ? 2.785 -0.779 -7.713 1.00 94.12 72 LEU A CA 1
ATOM 552 C C . LEU A 1 72 ? 2.725 -0.280 -9.157 1.00 94.12 72 LEU A C 1
ATOM 554 O O . LEU A 1 72 ? 3.733 -0.273 -9.861 1.00 94.12 72 LEU A O 1
ATOM 558 N N . CYS A 1 73 ? 1.559 0.200 -9.591 1.00 94.81 73 CYS A N 1
ATOM 559 C CA . CYS A 1 73 ? 1.453 0.978 -10.826 1.00 94.81 73 CYS A CA 1
ATOM 560 C C . CYS A 1 73 ? 2.081 2.380 -10.655 1.00 94.81 73 CYS A C 1
ATOM 562 O O . CYS A 1 73 ? 2.235 2.829 -9.515 1.00 94.81 73 CYS A O 1
ATOM 564 N N . PRO A 1 74 ? 2.375 3.113 -11.751 1.00 95.00 74 PRO A N 1
ATOM 565 C CA . PRO A 1 74 ? 2.970 4.452 -11.681 1.00 95.00 74 PRO A CA 1
ATOM 566 C C . PRO A 1 74 ? 2.250 5.416 -10.732 1.00 95.00 74 PRO A C 1
ATOM 568 O O . PRO A 1 74 ? 2.889 6.155 -9.992 1.00 95.00 74 PRO A O 1
ATOM 571 N N . GLN A 1 75 ? 0.914 5.383 -10.715 1.00 92.88 75 GLN A N 1
ATOM 572 C CA . GLN A 1 75 ? 0.121 6.243 -9.838 1.00 92.88 75 GLN A CA 1
ATOM 573 C C 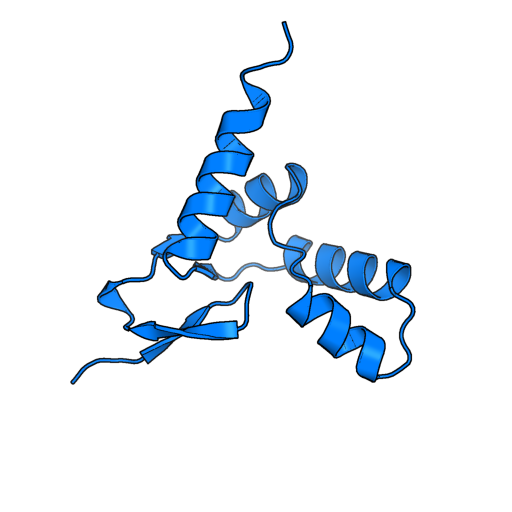. GLN A 1 75 ? 0.362 5.917 -8.356 1.00 92.88 75 GLN A C 1
ATOM 575 O O . GLN A 1 75 ? 0.657 6.807 -7.563 1.00 92.88 75 GLN A O 1
ATOM 580 N N . CYS A 1 76 ? 0.306 4.635 -7.988 1.00 91.81 76 CYS A N 1
ATOM 581 C CA . CYS A 1 76 ? 0.562 4.203 -6.615 1.00 91.81 76 CYS A CA 1
ATOM 582 C C . CYS A 1 76 ? 2.032 4.388 -6.208 1.00 91.81 76 CYS A C 1
ATOM 584 O O . CYS A 1 76 ? 2.307 4.599 -5.032 1.00 91.81 76 CYS A O 1
ATOM 586 N N . GLU A 1 77 ? 2.981 4.343 -7.148 1.00 92.50 77 GLU A N 1
ATOM 587 C CA . GLU A 1 77 ? 4.376 4.704 -6.874 1.00 92.50 77 GLU A CA 1
ATOM 588 C C . GLU A 1 77 ? 4.521 6.191 -6.512 1.00 92.50 77 GLU A C 1
ATOM 590 O O . GLU A 1 77 ? 5.251 6.527 -5.573 1.00 92.50 77 GLU A O 1
ATOM 595 N N . ILE A 1 78 ? 3.843 7.082 -7.244 1.00 91.25 78 ILE A N 1
ATOM 596 C CA . ILE A 1 78 ? 3.860 8.524 -6.966 1.00 91.25 78 ILE A CA 1
ATOM 597 C C . ILE A 1 78 ? 3.296 8.781 -5.568 1.00 91.25 78 ILE A C 1
ATOM 599 O O . ILE A 1 78 ? 3.977 9.388 -4.744 1.00 91.25 78 ILE A O 1
ATOM 603 N N . GLU A 1 79 ? 2.119 8.234 -5.267 1.00 89.06 79 GLU A N 1
ATOM 604 C CA . GLU A 1 79 ? 1.474 8.364 -3.954 1.00 89.06 79 GLU A CA 1
ATOM 605 C C . GLU A 1 79 ? 2.342 7.794 -2.820 1.00 89.06 79 GLU A C 1
ATOM 607 O O . GLU A 1 79 ? 2.480 8.413 -1.764 1.00 89.06 79 GLU A O 1
ATOM 612 N N . ALA A 1 80 ? 2.991 6.645 -3.041 1.00 88.25 80 ALA A N 1
ATOM 613 C CA . ALA A 1 80 ? 3.940 6.075 -2.087 1.00 88.25 80 ALA A CA 1
ATOM 614 C C . ALA A 1 80 ? 5.122 7.024 -1.835 1.00 88.25 80 ALA A C 1
ATOM 616 O O . ALA A 1 80 ? 5.522 7.259 -0.695 1.00 88.25 80 ALA A O 1
ATOM 617 N N . THR A 1 81 ? 5.670 7.607 -2.899 1.00 86.06 81 THR A N 1
ATOM 618 C CA . THR A 1 81 ? 6.788 8.552 -2.808 1.00 86.06 81 THR A CA 1
ATOM 619 C C . THR A 1 81 ? 6.381 9.830 -2.073 1.00 86.06 81 THR A C 1
ATOM 621 O O . THR A 1 81 ? 7.160 10.363 -1.282 1.00 86.06 81 THR A O 1
ATOM 624 N N . GLU A 1 82 ? 5.165 10.325 -2.295 1.00 85.81 82 GLU A N 1
ATOM 625 C CA . GLU A 1 82 ? 4.615 11.482 -1.585 1.00 85.81 82 GLU A CA 1
ATOM 626 C C . GLU A 1 82 ? 4.412 11.194 -0.095 1.00 85.81 82 GLU A C 1
ATOM 628 O O . GLU A 1 82 ? 4.825 12.009 0.734 1.00 85.81 82 GLU A O 1
ATOM 633 N N . ALA A 1 83 ? 3.888 10.015 0.259 1.00 81.94 83 ALA A N 1
ATOM 634 C CA . ALA A 1 83 ? 3.746 9.584 1.651 1.00 81.94 83 ALA A CA 1
ATOM 635 C C . ALA A 1 83 ? 5.096 9.582 2.394 1.00 81.94 83 ALA A C 1
ATOM 637 O O . ALA A 1 83 ? 5.183 10.057 3.529 1.00 81.94 83 ALA A O 1
ATOM 638 N N . MET A 1 84 ? 6.178 9.165 1.722 1.00 76.38 84 MET A N 1
ATOM 639 C CA . MET A 1 84 ? 7.536 9.221 2.284 1.00 76.38 84 MET A CA 1
ATOM 640 C C . MET A 1 84 ? 8.064 10.646 2.468 1.00 76.38 84 MET A C 1
ATOM 642 O O . MET A 1 84 ? 8.855 10.891 3.380 1.00 76.38 84 MET A O 1
ATOM 646 N N . ARG A 1 85 ? 7.655 11.592 1.615 1.00 73.19 85 ARG A N 1
ATOM 647 C CA . ARG A 1 85 ? 8.135 12.987 1.635 1.00 73.19 85 ARG A CA 1
ATOM 648 C C . ARG A 1 85 ? 7.347 13.876 2.597 1.00 73.19 85 ARG A C 1
ATOM 650 O O . ARG A 1 85 ? 7.929 14.800 3.161 1.00 73.19 85 ARG A O 1
ATOM 657 N N . GLY A 1 86 ? 6.065 13.586 2.828 1.00 61.06 86 GLY A N 1
ATOM 658 C CA . GLY A 1 86 ? 5.177 14.364 3.703 1.00 61.06 86 GLY A CA 1
ATOM 659 C C . GLY A 1 86 ? 5.622 14.454 5.171 1.00 61.06 86 GLY A C 1
ATOM 660 O O . GLY A 1 86 ? 5.224 15.378 5.871 1.00 61.06 86 GLY A O 1
ATOM 661 N N . ASN A 1 87 ? 6.516 13.570 5.626 1.00 50.78 87 ASN A N 1
ATOM 662 C CA . ASN A 1 87 ? 7.113 13.615 6.969 1.00 50.78 87 ASN A CA 1
ATOM 663 C C . ASN A 1 87 ? 8.318 14.572 7.109 1.00 50.78 87 ASN A C 1
ATOM 665 O O . ASN A 1 87 ? 8.923 14.644 8.176 1.00 50.78 87 ASN A O 1
ATOM 669 N N . GLY A 1 88 ? 8.685 15.313 6.056 1.00 47.31 88 GLY A N 1
ATOM 670 C CA . GLY A 1 88 ? 9.724 16.352 6.104 1.00 47.31 88 GLY A CA 1
ATOM 671 C C . GLY A 1 88 ? 9.207 17.769 6.383 1.00 47.31 88 GLY A C 1
ATOM 672 O O . GLY A 1 88 ? 9.989 18.715 6.333 1.00 47.31 88 GLY A O 1
ATOM 673 N N . SER A 1 89 ? 7.905 17.958 6.619 1.00 41.88 89 SER A N 1
ATOM 674 C CA . SER A 1 89 ? 7.290 19.289 6.751 1.00 41.88 89 SER A CA 1
ATOM 675 C C . SER A 1 89 ? 6.311 19.371 7.921 1.00 41.88 89 SER A C 1
ATOM 677 O O . SER A 1 89 ? 5.141 19.693 7.760 1.00 41.88 89 SER A O 1
ATOM 679 N N . THR A 1 90 ? 6.824 19.131 9.122 1.00 42.97 90 THR A N 1
ATOM 680 C CA . THR A 1 90 ? 6.313 19.777 10.336 1.00 42.97 90 THR A CA 1
ATOM 681 C C . THR A 1 90 ? 7.495 20.455 11.019 1.00 42.97 90 THR A C 1
ATOM 683 O O . THR A 1 90 ? 8.226 19.828 11.784 1.00 42.97 90 THR A O 1
ATOM 686 N N . SER A 1 91 ? 7.727 21.714 10.646 1.00 37.59 91 SER A N 1
ATOM 687 C CA . SER A 1 91 ? 8.452 22.712 11.441 1.00 37.59 91 SER A CA 1
ATOM 688 C C . SER A 1 91 ? 7.447 23.739 11.932 1.00 37.59 91 SER A C 1
ATOM 690 O O . SER A 1 91 ? 6.515 24.031 11.148 1.00 37.59 91 SER A O 1
#

Radius of gyration: 13.88 Å; Cα contacts (8 Å, |Δi|>4): 106; chains: 1; bounding box: 31×34×37 Å

Solvent-accessible surface area (backbone atoms only — not comparable to full-atom values): 5263 Å² total; per-residue (Å²): 133,87,54,71,39,60,15,75,49,74,64,49,78,40,50,51,91,64,40,44,82,38,49,35,67,57,49,47,55,38,39,80,54,70,41,76,79,35,68,64,57,38,50,60,41,33,75,74,73,42,50,69,71,56,28,51,50,51,53,53,52,56,54,68,69,46,81,58,68,41,43,28,35,59,68,58,46,51,53,44,53,47,42,68,53,61,76,76,70,84,127

pLDDT: mean 85.29, std 12.09, range [37.59, 95.81]

Sequence (91 aa):
MNMDMICDVCNTVVSHNLGKIVSAKDFKTLMTQGFGIHKTNIEMLTSSGISQDEAINILKQQYATST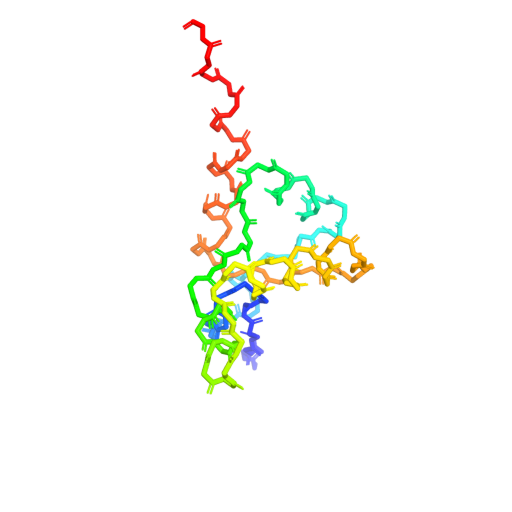TDWFLCPQCEIEATEAMRGNGSTS

Nearest PDB structures (foldseek):
  2cfa-assembly1_B-2  TM=2.210E-01  e=1.929E+00  Paramecium bursaria Chlorella virus 1
  2qne-assembly1_B  TM=3.488E-01  e=5.447E+00  Desulfitobacterium hafniense Y51

Foldseek 3Di:
DFDWDAFQQQRDIDGQVQKDKAFLVLVLVLVVLVARNDPNQLCVVVVVVDDSVRSSVVRNVVSNPDRDIGIHGPVSVVVSVVSVVVVVDDD

Secondary structure (DSSP, 8-state):
---EEE-TTT--EEEGGGSEEE-HHHHHHHHHTT-S--HHHHHHHHTTT--HHHHHHHHHHHHHH--S-EEE-HHHHHHHHHHHHGGG---

Mean predicted aligned error: 5.98 Å